Protein AF-A0A7R9Q799-F1 (afdb_monomer)

Foldseek 3Di:
DPPPPVPLLALLVLLLQLLCCVVPNDPVSNVVSLVSQLVSVHDHYPLLVVLCPPPVCVPPGSSVSSPVSNVPDDNDD

Nearest PDB structures (foldseek):
  8r0a-assembly1_N  TM=9.137E-01  e=2.208E-05  Homo sapiens
  8h6l-assembly1_4G  TM=9.075E-01  e=3.274E-05  Homo sapiens
  8r08-assembly1_N  TM=9.141E-01  e=4.338E-05  Homo sapiens
  8h6j-assembly1_4G  TM=9.052E-01  e=4.338E-05  Homo sapiens
  8y6o-assembly1_G  TM=9.039E-01  e=1.129E-04  Homo sapiens

Secondary structure (DSSP, 8-state):
-------TTBHHHHHHHHHHHHHHS-HHHHHHHHHHHHHH---B-HHHHHHHT-GGGTT--HHHHHHHHHHHSPPP-

pLDDT: mean 82.54, std 12.55, range [36.75, 90.94]

Mean predicted aligned error: 6.04 Å

Sequence (77 aa):
NRTLKIDPDFGDSWAYAYKFEVLHGSQEQQEDIKKRCCAVEPRHGDNWCRVSKDVSNWRLTTEEILERTANLLPIPT

Radius of gyration: 12.11 Å; Cα contacts (8 Å, |Δi|>4): 86; chains: 1; bounding box: 26×28×38 Å

Organism: NCBI:txid1979941

Solvent-accessible surface area (backbone atoms only — not comparable to full-atom values): 4414 Å² total; per-residue (Å²): 136,85,77,74,71,71,58,68,40,32,31,43,59,52,13,50,50,41,43,47,26,70,75,76,49,49,72,69,55,37,51,50,48,43,52,52,46,54,73,56,58,42,72,39,36,75,56,34,39,54,49,60,68,29,80,90,38,69,84,56,50,67,54,55,49,37,55,53,36,25,66,71,49,79,80,87,127

Structure (mmCIF, N/CA/C/O backbone):
data_AF-A0A7R9Q799-F1
#
_entry.id   AF-A0A7R9Q799-F1
#
loop_
_atom_site.group_PDB
_atom_site.id
_atom_site.type_symbol
_atom_site.label_atom_id
_atom_site.label_alt_id
_atom_site.label_comp_id
_atom_site.label_asym_id
_atom_site.label_entity_id
_atom_site.label_seq_id
_atom_site.pdbx_PDB_ins_code
_atom_site.Cartn_x
_atom_site.Cartn_y
_atom_site.Cartn_z
_atom_site.occupancy
_atom_site.B_iso_or_equiv
_atom_site.auth_seq_id
_atom_site.auth_comp_id
_atom_site.auth_asym_id
_atom_site.auth_atom_id
_atom_site.pdbx_PDB_model_num
ATOM 1 N N . ASN A 1 1 ? 13.723 -9.512 20.972 1.00 42.59 1 ASN A N 1
ATOM 2 C CA . ASN A 1 1 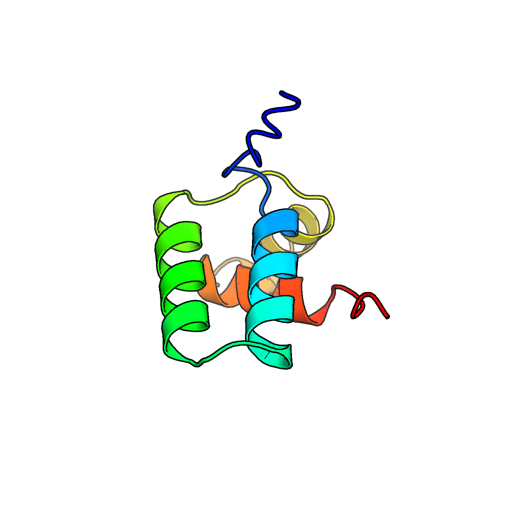? 13.313 -8.191 20.443 1.00 42.59 1 ASN A CA 1
ATOM 3 C C . ASN A 1 1 ? 13.731 -8.038 18.987 1.00 42.59 1 ASN A C 1
ATOM 5 O O . ASN A 1 1 ? 14.699 -7.350 18.695 1.00 42.59 1 ASN A O 1
ATOM 9 N N . ARG A 1 2 ? 13.031 -8.714 18.064 1.00 41.22 2 ARG A N 1
ATOM 10 C CA . ARG A 1 2 ? 13.180 -8.481 16.621 1.00 41.22 2 ARG A CA 1
ATOM 11 C C . ARG A 1 2 ? 12.266 -7.307 16.293 1.00 41.22 2 ARG A C 1
ATOM 13 O O . ARG A 1 2 ? 11.117 -7.506 15.921 1.00 41.22 2 ARG A O 1
ATOM 20 N N . THR A 1 3 ? 12.736 -6.091 16.554 1.00 36.75 3 THR A N 1
ATOM 21 C CA . THR A 1 3 ? 12.061 -4.875 16.103 1.00 36.75 3 THR A CA 1
ATOM 22 C C . THR A 1 3 ? 12.177 -4.871 14.586 1.00 36.75 3 THR A C 1
ATOM 24 O O . THR A 1 3 ? 13.121 -4.319 14.029 1.00 36.75 3 THR A O 1
ATOM 27 N N . LEU A 1 4 ? 11.265 -5.586 13.925 1.00 43.12 4 LEU A N 1
ATOM 28 C CA . LEU A 1 4 ? 10.944 -5.390 12.523 1.00 43.12 4 LEU A CA 1
ATOM 29 C C . LEU A 1 4 ? 10.449 -3.948 12.448 1.00 43.12 4 LEU A C 1
ATOM 31 O O . LEU A 1 4 ? 9.263 -3.679 12.613 1.00 43.12 4 LEU A O 1
ATOM 35 N N . LYS A 1 5 ? 11.381 -2.998 12.321 1.00 54.50 5 LYS A N 1
ATOM 36 C CA . LYS A 1 5 ? 11.059 -1.690 11.776 1.00 54.50 5 LYS A CA 1
ATOM 37 C C . LYS A 1 5 ? 10.516 -2.023 10.399 1.00 54.50 5 LYS A C 1
ATOM 39 O O . LYS A 1 5 ? 11.287 -2.375 9.516 1.00 54.50 5 LYS A O 1
ATOM 44 N N . ILE A 1 6 ? 9.194 -2.082 10.277 1.00 57.62 6 ILE A N 1
ATOM 45 C CA . ILE A 1 6 ? 8.550 -2.121 8.975 1.00 57.62 6 ILE A CA 1
ATOM 46 C C . ILE A 1 6 ? 9.066 -0.861 8.308 1.00 57.62 6 ILE A C 1
ATOM 48 O O . ILE A 1 6 ? 8.772 0.231 8.794 1.00 57.62 6 ILE A O 1
ATOM 52 N N . ASP A 1 7 ? 9.944 -1.024 7.319 1.00 67.06 7 ASP A N 1
ATOM 53 C CA . ASP A 1 7 ? 10.473 0.104 6.575 1.00 67.06 7 ASP A CA 1
ATOM 54 C C . ASP A 1 7 ? 9.263 0.841 6.017 1.00 67.06 7 ASP A C 1
ATOM 56 O O . ASP A 1 7 ? 8.528 0.278 5.200 1.00 67.06 7 ASP A O 1
ATOM 60 N N . PRO A 1 8 ? 8.990 2.062 6.499 1.00 73.69 8 PRO A N 1
ATOM 61 C CA . PRO A 1 8 ? 7.767 2.749 6.132 1.00 73.69 8 PRO A CA 1
ATOM 62 C C . PRO A 1 8 ? 7.851 3.189 4.656 1.00 73.69 8 PRO A C 1
ATOM 64 O O . PRO A 1 8 ? 6.837 3.504 4.048 1.00 73.69 8 PRO A O 1
ATOM 67 N N . ASP A 1 9 ? 9.039 3.116 4.048 1.00 81.25 9 ASP A N 1
ATOM 68 C CA . ASP A 1 9 ? 9.275 3.311 2.619 1.00 81.25 9 ASP A CA 1
ATOM 69 C C . ASP A 1 9 ? 8.880 2.08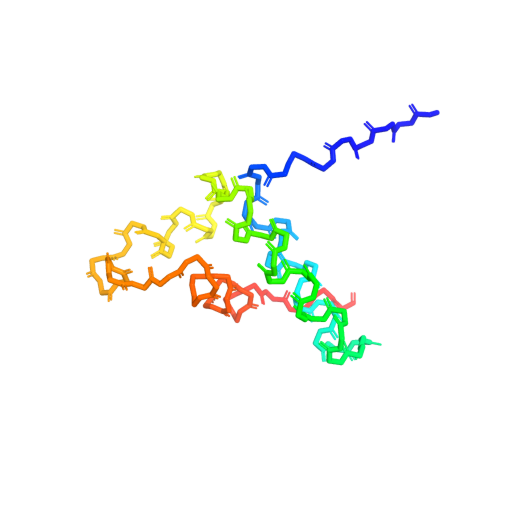8 1.755 1.00 81.25 9 ASP A C 1
ATOM 71 O O . ASP A 1 9 ? 8.792 2.183 0.531 1.00 81.25 9 ASP A O 1
ATOM 75 N N . PHE A 1 10 ? 8.615 0.925 2.362 1.00 85.06 10 PHE A N 1
ATOM 76 C CA . PHE A 1 10 ? 8.226 -0.287 1.639 1.00 85.06 10 PHE A CA 1
ATOM 77 C C . PHE A 1 10 ? 6.711 -0.309 1.369 1.00 85.06 10 PHE A C 1
ATOM 79 O O . PHE A 1 10 ? 5.907 -0.754 2.190 1.00 85.06 10 PHE A O 1
ATOM 86 N N . GLY A 1 11 ? 6.312 0.165 0.190 1.00 86.44 11 GLY A N 1
ATOM 87 C CA . GLY A 1 11 ? 4.927 0.302 -0.269 1.00 86.44 11 GLY A CA 1
ATOM 88 C C . GLY A 1 11 ? 4.146 -1.008 -0.328 1.00 86.44 11 GLY A C 1
ATOM 89 O O . GLY A 1 11 ? 2.948 -1.021 -0.049 1.00 86.44 11 GLY A O 1
ATOM 90 N N . ASP A 1 12 ? 4.818 -2.131 -0.588 1.00 87.06 12 ASP A N 1
ATOM 91 C CA . ASP A 1 12 ? 4.170 -3.448 -0.563 1.00 87.06 12 ASP A CA 1
ATOM 92 C C . ASP A 1 12 ? 3.656 -3.797 0.848 1.00 87.06 12 ASP A C 1
ATOM 94 O O . ASP A 1 12 ? 2.569 -4.358 0.976 1.00 87.06 12 ASP A O 1
ATOM 98 N N . SER A 1 13 ? 4.375 -3.414 1.916 1.00 87.56 13 SER A N 1
ATOM 99 C CA . SER A 1 13 ? 3.907 -3.614 3.301 1.00 87.56 13 SER A CA 1
ATOM 100 C C . SER A 1 13 ? 2.628 -2.831 3.578 1.00 87.56 13 SER A C 1
ATOM 102 O O . SER A 1 13 ? 1.702 -3.368 4.185 1.00 87.56 13 SER A O 1
ATOM 104 N N . TRP A 1 14 ? 2.552 -1.580 3.116 1.00 89.12 14 TRP A N 1
ATOM 105 C CA . TRP A 1 14 ? 1.342 -0.766 3.250 1.00 89.12 14 TRP A CA 1
ATOM 106 C C . TRP A 1 14 ? 0.175 -1.368 2.482 1.00 89.12 14 TRP A C 1
ATOM 108 O O . TRP A 1 14 ? -0.936 -1.403 3.001 1.00 89.12 14 TRP A O 1
ATOM 118 N N . ALA A 1 15 ? 0.417 -1.878 1.276 1.00 90.06 15 ALA A N 1
ATOM 119 C CA . ALA A 1 15 ? -0.612 -2.518 0.470 1.00 90.06 15 ALA A CA 1
ATOM 120 C C . ALA A 1 15 ? -1.153 -3.796 1.137 1.00 90.06 15 ALA A C 1
ATOM 122 O O . ALA A 1 15 ? -2.366 -4.002 1.154 1.00 90.06 15 ALA A O 1
ATOM 123 N N . TYR A 1 16 ? -0.289 -4.614 1.752 1.00 87.44 16 TYR A N 1
ATOM 124 C CA . TYR A 1 16 ? -0.721 -5.756 2.567 1.00 87.44 16 TYR A CA 1
ATOM 125 C C . TYR A 1 16 ? -1.515 -5.327 3.801 1.00 87.44 16 TYR A C 1
ATOM 127 O O . TYR A 1 16 ? -2.569 -5.902 4.065 1.00 87.44 16 TYR A O 1
ATOM 135 N N . ALA A 1 17 ? -1.042 -4.314 4.532 1.00 87.31 17 ALA A N 1
ATOM 136 C CA . ALA A 1 17 ? -1.740 -3.793 5.703 1.00 87.31 17 ALA A CA 1
ATOM 137 C C . ALA A 1 17 ? -3.122 -3.242 5.321 1.00 87.31 17 ALA A C 1
ATOM 139 O O . ALA A 1 17 ? -4.119 -3.612 5.928 1.00 87.31 17 ALA A O 1
ATOM 140 N N . TYR A 1 18 ? -3.205 -2.452 4.248 1.00 89.12 18 TYR A N 1
ATOM 141 C CA . TYR A 1 18 ? -4.467 -1.939 3.722 1.00 89.12 18 TYR A CA 1
ATOM 142 C C . TYR A 1 18 ? -5.417 -3.075 3.330 1.00 89.12 18 TYR A C 1
ATOM 144 O O . TYR A 1 18 ? -6.576 -3.079 3.732 1.00 89.12 18 TYR A O 1
ATOM 152 N N . LYS A 1 19 ? -4.925 -4.083 2.600 1.00 88.38 19 LYS A N 1
ATOM 153 C CA . LYS A 1 19 ? -5.727 -5.250 2.210 1.00 88.38 19 LYS A CA 1
ATOM 154 C C . LYS A 1 19 ? -6.240 -6.025 3.427 1.00 88.38 19 LYS A C 1
ATOM 156 O O . LYS A 1 19 ? -7.384 -6.468 3.428 1.00 88.38 19 LYS A O 1
ATOM 161 N N . PHE A 1 20 ? -5.414 -6.168 4.460 1.00 87.31 20 PHE A N 1
ATOM 162 C CA . PHE A 1 20 ? -5.797 -6.809 5.714 1.00 87.31 20 PHE A CA 1
ATOM 163 C C . PHE A 1 20 ? -6.907 -6.030 6.435 1.00 87.31 20 PHE A C 1
ATOM 165 O O . PHE A 1 20 ? -7.919 -6.620 6.801 1.00 87.31 20 PHE A O 1
ATOM 172 N N . GLU A 1 21 ? -6.773 -4.707 6.557 1.00 88.19 21 GL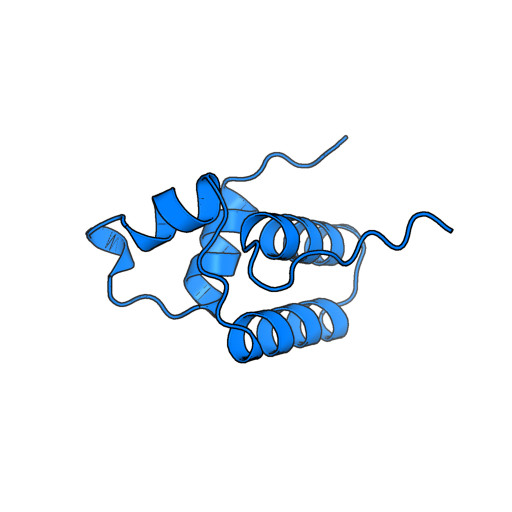U A N 1
ATOM 173 C CA . GLU A 1 21 ? -7.799 -3.835 7.149 1.00 88.19 21 GLU A CA 1
ATOM 174 C C . GLU A 1 21 ? -9.097 -3.796 6.321 1.00 88.19 21 GLU A C 1
ATOM 176 O O . GLU A 1 21 ? -10.181 -3.611 6.866 1.00 88.19 21 GLU A O 1
ATOM 181 N N . VAL A 1 22 ? -9.030 -4.009 5.004 1.00 87.06 22 VAL A N 1
ATOM 182 C CA . VAL A 1 22 ? -10.228 -4.155 4.156 1.00 87.06 22 VAL A CA 1
ATOM 183 C C . VAL A 1 22 ? -10.976 -5.462 4.436 1.00 87.06 22 VAL A C 1
ATOM 185 O O . VAL A 1 22 ? -12.201 -5.494 4.354 1.00 87.06 22 VAL A O 1
ATOM 188 N N . LEU A 1 23 ? -10.261 -6.536 4.773 1.00 85.25 23 LEU A N 1
ATOM 189 C CA . LEU A 1 23 ? -10.850 -7.858 5.016 1.00 85.25 23 LEU A CA 1
ATOM 190 C C . LEU A 1 23 ? -11.308 -8.061 6.463 1.00 85.25 23 LEU A C 1
ATOM 192 O O . LEU A 1 23 ? -12.312 -8.731 6.699 1.00 85.25 23 LEU A O 1
ATOM 196 N N . HIS A 1 24 ? -10.561 -7.516 7.420 1.00 84.56 24 HIS A N 1
ATOM 197 C CA . HIS A 1 24 ? -10.749 -7.765 8.851 1.00 84.56 24 HIS A CA 1
ATOM 198 C C . HIS A 1 24 ? -11.005 -6.499 9.673 1.00 84.56 24 HIS A C 1
ATOM 200 O O . HIS A 1 24 ? -11.441 -6.606 10.819 1.00 84.56 24 HIS A O 1
ATOM 206 N N . GLY A 1 25 ? -10.701 -5.325 9.123 1.00 80.44 25 GLY A N 1
ATOM 207 C CA . GLY A 1 25 ? -10.682 -4.058 9.845 1.00 80.44 25 GLY A CA 1
ATOM 208 C C . GLY A 1 25 ? -11.899 -3.172 9.596 1.00 80.44 25 GLY A C 1
ATOM 209 O O . GLY A 1 25 ? -12.819 -3.489 8.841 1.00 80.44 25 GLY A O 1
ATOM 210 N N . SER A 1 26 ? -11.887 -2.021 10.266 1.00 88.44 26 SER A N 1
ATOM 211 C CA . SER A 1 26 ? -12.906 -0.972 10.136 1.00 88.44 26 SER A CA 1
ATOM 212 C C . SER A 1 26 ? -12.484 0.097 9.123 1.00 88.44 26 SER A C 1
ATOM 214 O O . SER A 1 26 ? -11.294 0.308 8.893 1.00 88.44 26 SER A O 1
ATOM 216 N N . GLN A 1 27 ? -13.444 0.843 8.563 1.00 87.75 27 GLN A N 1
ATOM 217 C CA . GLN A 1 27 ? -13.151 1.957 7.641 1.00 87.75 27 GLN A CA 1
ATOM 218 C C . GLN A 1 27 ? -12.173 2.984 8.230 1.00 87.75 27 GLN A C 1
ATOM 220 O O . GLN A 1 27 ? -11.294 3.469 7.525 1.00 87.75 27 GLN A O 1
ATOM 225 N N . GLU A 1 28 ? -12.252 3.245 9.534 1.00 89.94 28 GLU A N 1
ATOM 226 C CA . GLU A 1 28 ? -11.364 4.193 10.213 1.00 89.94 28 GLU A CA 1
ATOM 227 C C . GLU A 1 28 ? -9.884 3.761 10.152 1.00 89.94 28 GLU A C 1
ATOM 229 O O . GLU A 1 28 ? -8.993 4.582 9.935 1.00 89.94 28 GLU A O 1
ATOM 234 N N . GLN A 1 29 ? -9.613 2.454 10.256 1.00 87.62 29 GLN A N 1
ATOM 235 C CA . GLN A 1 29 ? -8.259 1.903 10.135 1.00 87.62 29 GLN A CA 1
ATOM 236 C C . GLN A 1 29 ? -7.756 1.973 8.692 1.00 87.62 29 GLN A C 1
ATOM 238 O O . GLN A 1 29 ? -6.591 2.287 8.453 1.00 87.62 29 GLN A O 1
ATOM 243 N N . GLN A 1 30 ? -8.640 1.737 7.719 1.00 87.62 30 GLN A N 1
ATOM 244 C CA . GLN A 1 30 ? -8.319 1.887 6.300 1.00 87.62 30 GLN A CA 1
ATOM 245 C C . GLN A 1 30 ? -7.902 3.329 5.980 1.00 87.62 30 GLN A C 1
ATOM 247 O O . GLN A 1 30 ? -6.910 3.543 5.283 1.00 87.62 30 GLN A O 1
ATOM 252 N N . GLU A 1 31 ? -8.620 4.318 6.516 1.00 90.12 31 GLU A N 1
ATOM 253 C CA . GLU A 1 31 ? -8.279 5.734 6.359 1.00 90.12 31 GLU A CA 1
ATOM 254 C C . GLU A 1 31 ? -6.969 6.113 7.062 1.00 90.12 31 GLU A C 1
ATOM 256 O O . GLU A 1 31 ? -6.171 6.865 6.501 1.00 90.12 31 GLU A O 1
ATOM 261 N N . ASP A 1 32 ? -6.709 5.592 8.265 1.00 90.31 32 ASP A N 1
ATOM 262 C CA . ASP A 1 32 ? -5.438 5.811 8.969 1.00 90.31 32 ASP A CA 1
ATOM 263 C C . ASP A 1 32 ? -4.250 5.237 8.178 1.00 90.31 32 ASP A C 1
ATOM 265 O O . ASP A 1 32 ? -3.251 5.933 7.979 1.00 90.31 32 ASP A O 1
ATOM 269 N N . ILE A 1 33 ? -4.382 4.024 7.628 1.00 88.31 33 ILE A N 1
ATOM 270 C CA . ILE A 1 33 ? -3.379 3.419 6.740 1.00 88.31 33 ILE A CA 1
ATOM 271 C C . ILE A 1 33 ? -3.134 4.302 5.510 1.00 88.31 33 ILE A C 1
ATOM 273 O O . ILE A 1 33 ? -1.976 4.570 5.187 1.00 88.31 33 ILE A O 1
ATOM 277 N N . LYS A 1 34 ? -4.193 4.790 4.843 1.00 89.50 34 LYS A N 1
ATOM 278 C CA . LYS A 1 34 ? -4.066 5.690 3.681 1.00 89.50 34 LYS A CA 1
ATOM 279 C C . LYS A 1 34 ? -3.323 6.975 4.046 1.00 89.50 34 LYS A C 1
ATOM 281 O O . LYS A 1 34 ?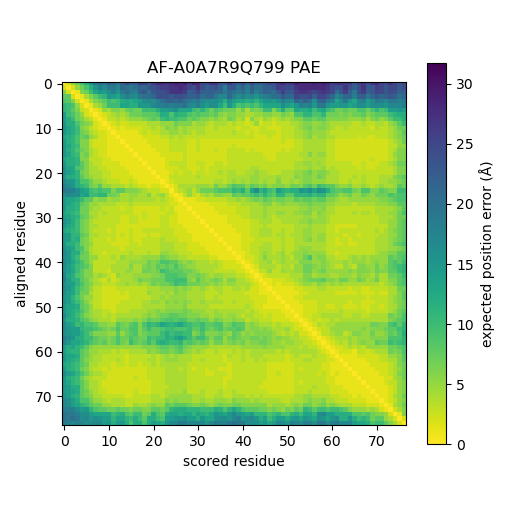 -2.354 7.330 3.376 1.00 89.50 34 LYS A O 1
ATOM 286 N N . LYS A 1 35 ? -3.703 7.625 5.151 1.00 90.31 35 LYS A N 1
ATOM 287 C CA . LYS A 1 35 ? -3.046 8.847 5.646 1.00 90.31 35 LYS A CA 1
ATOM 288 C C . LYS A 1 35 ? -1.572 8.617 5.958 1.00 90.31 35 LYS A C 1
ATOM 290 O O . LYS A 1 35 ? -0.734 9.419 5.554 1.00 90.31 35 LYS A O 1
ATOM 295 N N . ARG A 1 36 ? -1.236 7.521 6.643 1.00 88.38 36 ARG A N 1
ATOM 296 C CA . ARG A 1 36 ? 0.159 7.181 6.962 1.00 88.38 36 ARG A CA 1
ATOM 297 C C . ARG A 1 36 ? 0.964 6.856 5.711 1.00 88.38 36 ARG A C 1
ATOM 299 O O . ARG A 1 36 ? 2.074 7.353 5.573 1.00 88.38 36 ARG A O 1
ATOM 306 N N . CYS A 1 37 ? 0.399 6.084 4.788 1.00 87.75 37 CYS A N 1
ATOM 307 C CA . CYS A 1 37 ? 1.036 5.781 3.512 1.00 87.75 37 CYS A CA 1
ATOM 308 C C . CYS A 1 37 ? 1.311 7.064 2.710 1.00 87.75 37 CYS A C 1
ATOM 310 O O . CYS A 1 37 ? 2.426 7.265 2.235 1.00 87.75 37 CYS A O 1
ATOM 312 N N . CYS A 1 38 ? 0.344 7.983 2.645 1.00 88.00 38 CYS A N 1
ATOM 313 C CA . CYS A 1 38 ? 0.515 9.281 1.995 1.00 88.00 38 CYS A CA 1
ATOM 314 C C . CYS A 1 38 ? 1.554 10.170 2.697 1.00 88.00 38 CYS A C 1
ATOM 316 O O . CYS A 1 38 ? 2.266 10.906 2.025 1.00 88.00 38 CYS A O 1
ATOM 318 N N . ALA A 1 39 ? 1.657 10.110 4.027 1.00 87.81 39 ALA A N 1
ATOM 319 C CA . ALA A 1 39 ? 2.629 10.895 4.786 1.00 87.81 39 ALA A CA 1
ATOM 320 C C . ALA A 1 39 ? 4.072 10.398 4.617 1.00 87.81 39 ALA A C 1
ATOM 322 O O . ALA A 1 39 ? 5.007 11.184 4.753 1.00 87.81 39 ALA A O 1
ATOM 323 N N . VAL A 1 40 ? 4.258 9.099 4.365 1.00 86.50 40 VAL A N 1
ATOM 324 C CA . VAL A 1 40 ? 5.589 8.512 4.170 1.00 86.50 40 VAL A CA 1
ATOM 325 C C . VAL A 1 40 ? 6.015 8.517 2.701 1.00 86.50 40 VAL A C 1
ATOM 327 O O . VAL A 1 40 ? 7.210 8.558 2.429 1.00 86.50 40 VAL A O 1
ATOM 330 N N . GLU A 1 41 ? 5.061 8.495 1.766 1.00 84.44 41 GLU A N 1
ATOM 331 C CA . GLU A 1 41 ? 5.314 8.415 0.321 1.00 84.44 41 GLU A CA 1
ATOM 332 C C . GLU A 1 41 ? 6.268 7.261 -0.049 1.00 84.44 41 GLU A C 1
ATOM 334 O O . GLU A 1 41 ? 7.385 7.504 -0.515 1.00 84.44 41 GLU A O 1
ATOM 339 N N . PRO A 1 42 ? 5.863 5.991 0.158 1.00 85.06 42 PRO A N 1
ATOM 340 C CA . PRO A 1 42 ? 6.746 4.853 -0.061 1.00 85.06 42 PRO A CA 1
ATOM 341 C C . PRO A 1 42 ? 7.252 4.793 -1.504 1.00 85.06 42 PRO A C 1
A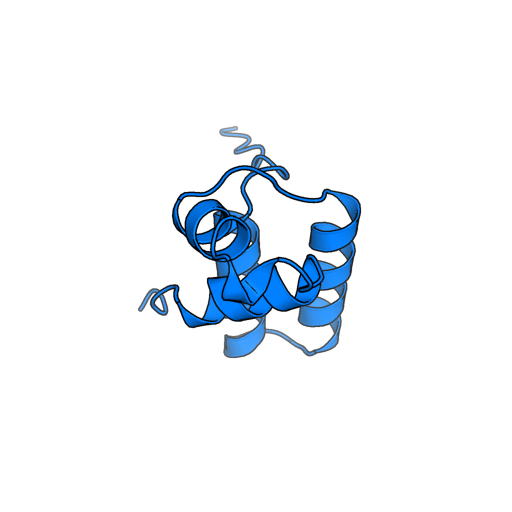TOM 343 O O . PRO A 1 42 ? 6.514 5.049 -2.460 1.00 85.06 42 PRO A O 1
ATOM 346 N N . ARG A 1 43 ? 8.529 4.438 -1.672 1.00 82.12 43 ARG A N 1
ATOM 347 C CA . ARG A 1 43 ? 9.185 4.348 -2.987 1.00 82.12 43 ARG A CA 1
ATOM 348 C C . ARG A 1 43 ? 9.696 2.950 -3.296 1.00 82.12 43 ARG A C 1
ATOM 350 O O . ARG A 1 43 ? 9.960 2.647 -4.461 1.00 82.12 43 ARG A O 1
ATOM 357 N N . HIS A 1 44 ? 9.816 2.099 -2.283 1.00 82.94 44 HIS A N 1
ATOM 358 C CA . HIS A 1 44 ? 10.256 0.717 -2.423 1.00 82.94 44 HIS A CA 1
ATOM 359 C C . HIS A 1 44 ? 9.076 -0.260 -2.422 1.00 82.94 44 HIS A C 1
ATOM 361 O O . HIS A 1 44 ? 7.988 0.045 -1.948 1.00 82.94 44 HIS A O 1
ATOM 367 N N . GLY A 1 45 ? 9.299 -1.460 -2.951 1.00 82.94 45 GLY A N 1
ATOM 368 C CA . GLY A 1 45 ? 8.270 -2.485 -3.142 1.00 82.94 45 GLY A CA 1
ATOM 369 C C . GLY A 1 45 ? 8.249 -2.941 -4.591 1.00 82.94 45 GLY A C 1
ATOM 370 O O . GLY A 1 45 ? 8.317 -2.118 -5.499 1.00 82.94 45 GLY A O 1
ATOM 371 N N . ASP A 1 46 ? 8.199 -4.245 -4.815 1.00 86.62 46 ASP A N 1
ATOM 372 C CA . ASP A 1 46 ? 8.226 -4.818 -6.159 1.00 86.62 46 ASP A CA 1
ATOM 373 C C . ASP A 1 46 ? 6.917 -4.494 -6.890 1.00 86.62 46 ASP A C 1
ATOM 375 O O . ASP A 1 46 ? 6.916 -3.943 -7.995 1.00 86.62 46 ASP A O 1
ATOM 379 N N . ASN A 1 47 ? 5.784 -4.702 -6.209 1.00 89.56 47 ASN A N 1
ATOM 380 C CA . ASN A 1 47 ? 4.470 -4.383 -6.760 1.00 89.56 47 ASN A CA 1
ATOM 381 C C . ASN A 1 47 ? 4.232 -2.876 -6.769 1.00 89.56 47 ASN A C 1
ATOM 383 O O . ASN A 1 47 ? 3.765 -2.346 -7.777 1.00 89.56 47 ASN A O 1
ATOM 387 N N . TRP A 1 48 ? 4.609 -2.182 -5.696 1.00 90.19 48 TRP A N 1
ATOM 388 C CA . TRP A 1 48 ? 4.519 -0.728 -5.621 1.00 90.19 48 TRP A CA 1
ATOM 389 C C . TRP A 1 48 ? 5.284 -0.047 -6.758 1.00 90.19 48 TRP A C 1
ATOM 391 O O . TRP A 1 48 ? 4.737 0.793 -7.471 1.00 90.19 48 TRP A O 1
ATOM 401 N N . CYS A 1 49 ? 6.536 -0.448 -6.990 1.00 89.62 49 CYS A N 1
ATOM 402 C CA . CYS A 1 49 ? 7.356 0.096 -8.064 1.00 89.62 49 CYS A CA 1
ATOM 403 C C . CYS A 1 49 ? 6.772 -0.249 -9.438 1.00 89.62 49 CYS A C 1
ATOM 405 O O . CYS A 1 49 ? 6.777 0.601 -10.328 1.00 89.62 49 CYS A O 1
ATOM 407 N N . ARG A 1 50 ? 6.212 -1.454 -9.606 1.00 89.88 50 ARG A N 1
ATOM 408 C CA . ARG A 1 50 ? 5.522 -1.862 -10.837 1.00 89.88 50 ARG A CA 1
ATOM 409 C C . ARG A 1 50 ? 4.300 -0.992 -11.133 1.00 89.88 50 ARG A C 1
ATOM 411 O O . ARG A 1 50 ? 4.135 -0.574 -12.271 1.00 89.88 50 ARG A O 1
ATOM 418 N N . VAL A 1 51 ? 3.473 -0.694 -10.128 1.00 89.94 51 VAL A N 1
ATOM 419 C CA . VAL A 1 51 ? 2.295 0.180 -10.271 1.00 89.94 51 VAL A CA 1
ATOM 420 C C . VAL A 1 51 ? 2.720 1.627 -10.495 1.00 89.94 51 VAL A C 1
ATOM 422 O O . VAL A 1 51 ? 2.209 2.264 -11.409 1.00 89.94 51 VAL A O 1
ATOM 425 N N . SER A 1 52 ? 3.667 2.134 -9.705 1.00 85.56 52 SER A N 1
ATOM 426 C CA . SER A 1 52 ? 4.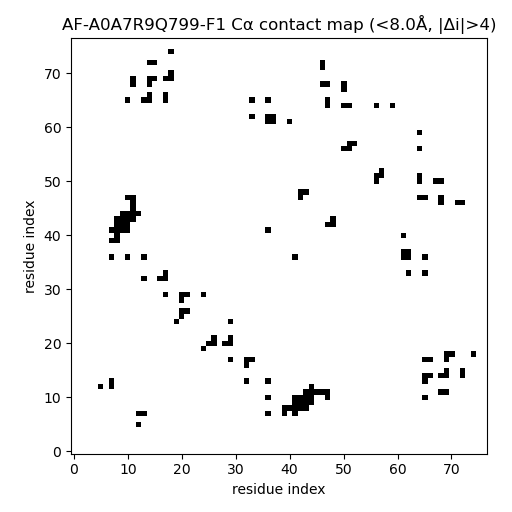136 3.523 -9.763 1.00 85.56 52 SER A CA 1
ATOM 427 C C . SER A 1 52 ? 4.855 3.858 -11.076 1.00 85.56 52 SER A C 1
ATOM 429 O O . SER A 1 52 ? 4.683 4.953 -11.606 1.00 85.56 52 SER A O 1
ATOM 431 N N . LYS A 1 53 ? 5.629 2.920 -11.639 1.00 86.81 53 LYS A N 1
ATOM 432 C CA . LYS A 1 53 ? 6.318 3.099 -12.930 1.00 86.81 53 LYS A CA 1
ATOM 433 C C . LYS A 1 53 ? 5.435 2.833 -14.147 1.00 86.81 53 LYS A C 1
ATOM 435 O O . LYS A 1 53 ? 5.892 3.042 -15.271 1.00 86.81 53 LYS A O 1
ATOM 440 N N . ASP A 1 54 ? 4.208 2.356 -13.960 1.00 88.56 54 ASP A N 1
ATOM 441 C CA . ASP A 1 54 ? 3.294 2.153 -15.077 1.00 88.56 54 ASP A CA 1
ATOM 442 C C . ASP A 1 54 ? 2.873 3.511 -15.653 1.00 88.56 54 ASP A C 1
ATOM 444 O O . ASP A 1 54 ? 2.390 4.392 -14.938 1.00 88.56 54 ASP A O 1
ATOM 448 N 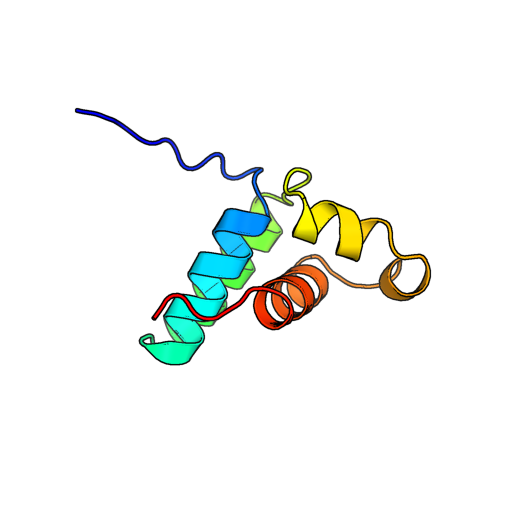N . VAL A 1 55 ? 3.039 3.682 -16.965 1.00 85.38 55 VAL A N 1
ATOM 449 C CA . VAL A 1 55 ? 2.718 4.940 -17.657 1.00 85.38 55 VAL A CA 1
ATOM 450 C C . VAL A 1 55 ? 1.234 5.277 -17.544 1.00 85.38 55 VAL A C 1
ATOM 452 O O . VAL A 1 55 ? 0.882 6.445 -17.616 1.00 85.38 55 VAL A O 1
ATOM 455 N N . SER A 1 56 ? 0.352 4.304 -17.315 1.00 86.44 56 SER A N 1
ATOM 456 C CA . SER A 1 56 ? -1.077 4.562 -17.092 1.00 86.44 56 SER A CA 1
ATOM 457 C C . SER A 1 56 ? -1.347 5.181 -15.719 1.00 86.44 56 SER A C 1
ATOM 459 O O . SER A 1 56 ? -2.354 5.862 -15.538 1.00 86.44 56 SER A O 1
ATOM 461 N N . ASN A 1 57 ? -0.436 4.977 -14.764 1.00 84.56 57 ASN A N 1
ATOM 462 C CA . ASN A 1 57 ? -0.587 5.366 -13.365 1.00 84.56 57 ASN A CA 1
ATOM 463 C C . ASN A 1 57 ? 0.173 6.655 -13.005 1.00 84.56 57 ASN A C 1
ATOM 465 O O . ASN A 1 57 ? 0.145 7.080 -11.855 1.00 84.56 57 ASN A O 1
ATOM 469 N N . TRP A 1 58 ? 0.819 7.316 -13.973 1.00 81.19 58 TRP A N 1
ATOM 470 C CA . TRP A 1 58 ? 1.688 8.484 -13.748 1.00 81.19 58 TRP A CA 1
ATOM 471 C C . TRP A 1 58 ? 1.009 9.705 -13.098 1.00 81.19 58 TRP A C 1
ATOM 473 O O . TRP A 1 58 ? 1.696 10.589 -12.590 1.00 81.19 58 TRP A O 1
ATOM 483 N N . ARG A 1 59 ? -0.327 9.783 -13.154 1.00 83.94 59 ARG A N 1
ATOM 484 C CA . ARG A 1 59 ? -1.151 10.840 -12.535 1.00 83.94 59 ARG A CA 1
ATOM 485 C C . ARG A 1 59 ? -1.866 10.399 -11.260 1.00 83.94 59 ARG A C 1
ATOM 487 O O . ARG A 1 59 ? -2.590 11.211 -10.692 1.00 83.94 59 ARG A O 1
ATOM 494 N N . LEU A 1 60 ? -1.714 9.142 -10.850 1.00 86.06 60 LEU A N 1
ATOM 495 C CA . LEU A 1 60 ? -2.388 8.624 -9.665 1.00 86.06 60 LEU A CA 1
ATOM 496 C C . LEU A 1 60 ? -1.715 9.144 -8.398 1.00 86.06 60 LEU A C 1
ATOM 498 O O . LEU A 1 60 ? -0.495 9.316 -8.346 1.00 86.06 60 LEU A O 1
ATOM 502 N N . THR A 1 61 ? -2.522 9.377 -7.369 1.00 88.31 61 THR A N 1
ATOM 503 C CA . THR A 1 61 ? -2.016 9.731 -6.041 1.00 88.31 61 THR A CA 1
ATOM 504 C C . THR A 1 61 ? -1.452 8.502 -5.328 1.00 88.31 61 THR A C 1
ATOM 506 O O . THR A 1 61 ? -1.743 7.359 -5.685 1.00 88.31 61 THR A O 1
ATOM 509 N N . THR A 1 62 ? -0.666 8.725 -4.272 1.00 87.75 62 THR A N 1
ATOM 510 C CA . THR A 1 62 ? -0.137 7.658 -3.405 1.00 87.75 62 THR A CA 1
ATOM 511 C C . THR A 1 62 ? -1.249 6.745 -2.876 1.00 87.75 62 THR A C 1
ATOM 513 O O . THR A 1 62 ? -1.065 5.534 -2.796 1.00 87.75 62 THR A O 1
ATOM 516 N N . GLU A 1 63 ? -2.427 7.301 -2.580 1.00 89.06 63 GLU A N 1
ATOM 517 C CA . GLU A 1 63 ? -3.604 6.545 -2.138 1.00 89.06 63 GLU A CA 1
ATOM 518 C C . GLU A 1 63 ? -4.146 5.623 -3.238 1.00 89.06 63 GLU A C 1
ATOM 520 O O . GLU A 1 63 ? -4.385 4.442 -2.996 1.00 89.06 63 GLU A O 1
ATOM 525 N N . GLU A 1 64 ? -4.267 6.117 -4.472 1.00 89.56 64 GLU A N 1
ATOM 526 C CA . GLU A 1 64 ? -4.723 5.297 -5.597 1.00 89.56 64 GLU A CA 1
ATOM 527 C C . GLU A 1 64 ? -3.705 4.209 -5.965 1.00 89.56 64 GLU A C 1
ATOM 529 O O . GLU A 1 64 ? -4.080 3.070 -6.260 1.00 89.56 64 GLU A O 1
ATOM 534 N N . ILE A 1 65 ? -2.406 4.528 -5.913 1.00 89.94 65 ILE A N 1
ATOM 535 C CA . ILE A 1 65 ? -1.323 3.553 -6.108 1.00 89.94 65 ILE A CA 1
ATOM 536 C C . ILE A 1 65 ? -1.401 2.466 -5.032 1.00 89.94 65 ILE A C 1
ATOM 538 O O . ILE A 1 65 ? -1.274 1.282 -5.357 1.00 89.94 65 ILE A O 1
ATOM 542 N N . LEU A 1 66 ? -1.667 2.835 -3.776 1.00 89.50 66 LEU A N 1
ATOM 543 C CA . LEU A 1 66 ? -1.863 1.894 -2.676 1.00 89.50 66 LEU A CA 1
ATOM 544 C C . LEU A 1 66 ? -3.049 0.966 -2.935 1.00 89.50 66 LEU A C 1
ATOM 546 O O . LEU A 1 66 ? -2.898 -0.250 -2.828 1.00 89.50 66 LEU A O 1
ATOM 550 N N . GLU A 1 67 ? -4.202 1.505 -3.330 1.00 89.81 67 GLU A N 1
ATOM 551 C CA . GLU A 1 67 ? -5.401 0.712 -3.627 1.00 89.81 67 GLU A CA 1
ATOM 552 C C . GLU A 1 67 ? -5.184 -0.243 -4.807 1.00 89.81 67 GLU A C 1
ATOM 554 O O . GLU A 1 67 ? -5.601 -1.406 -4.766 1.00 89.81 67 GLU A O 1
ATOM 559 N N . ARG A 1 68 ? -4.479 0.204 -5.852 1.00 90.62 68 ARG A N 1
ATOM 560 C CA . ARG A 1 68 ? -4.094 -0.651 -6.985 1.00 90.62 68 ARG A CA 1
ATOM 561 C C . ARG A 1 68 ? -3.137 -1.756 -6.562 1.00 90.62 68 ARG A C 1
ATOM 563 O O . ARG A 1 68 ? -3.341 -2.913 -6.924 1.00 90.62 68 ARG A O 1
ATOM 570 N N . THR A 1 69 ? -2.117 -1.411 -5.784 1.00 90.94 69 THR A N 1
ATOM 571 C CA . THR A 1 69 ? -1.124 -2.370 -5.291 1.00 90.94 69 THR A CA 1
ATOM 572 C C . THR A 1 69 ? -1.793 -3.404 -4.385 1.00 90.94 69 THR A C 1
ATOM 574 O O . THR A 1 69 ? -1.608 -4.601 -4.580 1.00 90.94 69 THR A O 1
ATOM 577 N N . ALA A 1 70 ? -2.666 -2.978 -3.470 1.00 90.62 70 ALA A N 1
ATOM 578 C CA . ALA A 1 70 ? -3.421 -3.864 -2.586 1.00 90.62 70 ALA A CA 1
ATOM 579 C C . ALA A 1 70 ? -4.366 -4.807 -3.348 1.00 90.62 70 ALA A C 1
ATOM 581 O O . ALA A 1 70 ? -4.546 -5.960 -2.949 1.00 90.62 70 ALA A O 1
ATOM 582 N N . ASN A 1 71 ? -4.953 -4.355 -4.460 1.00 88.19 71 ASN A N 1
ATOM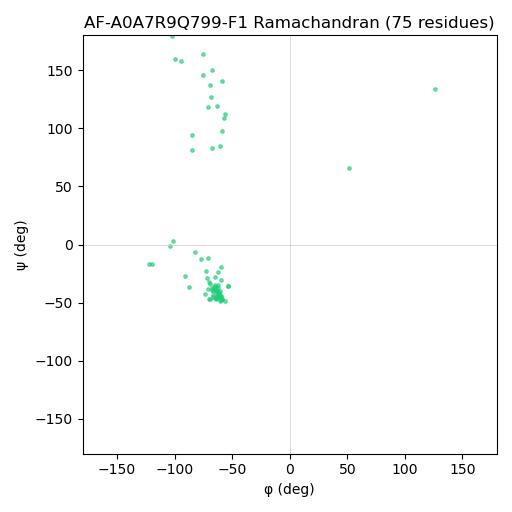 583 C CA . ASN A 1 71 ? -5.746 -5.215 -5.341 1.00 88.19 71 ASN A CA 1
ATOM 584 C C . ASN A 1 71 ? -4.896 -6.269 -6.063 1.00 88.19 71 ASN A C 1
ATOM 586 O O . ASN A 1 71 ? -5.350 -7.400 -6.222 1.00 88.19 71 ASN A O 1
ATOM 590 N N . LEU A 1 72 ? -3.672 -5.923 -6.470 1.00 87.06 72 LEU A N 1
ATOM 591 C CA . LEU A 1 72 ? -2.748 -6.850 -7.132 1.00 87.06 72 LEU A CA 1
ATOM 592 C C . LEU A 1 72 ? -2.208 -7.934 -6.197 1.00 87.06 72 LEU A C 1
ATOM 594 O O . LEU A 1 72 ? -1.923 -9.042 -6.651 1.00 87.06 72 LEU A O 1
ATOM 598 N N . LEU A 1 73 ? -2.042 -7.621 -4.913 1.00 84.94 73 LEU A N 1
ATOM 599 C CA . LEU A 1 73 ? -1.522 -8.579 -3.946 1.00 84.94 73 LEU A CA 1
ATOM 600 C C . LEU A 1 73 ? -2.544 -9.695 -3.681 1.00 84.94 73 LEU A C 1
ATOM 602 O O . LEU A 1 73 ? -3.729 -9.408 -3.520 1.00 84.94 73 LEU A O 1
ATOM 606 N N . PRO A 1 74 ? -2.135 -10.969 -3.601 1.00 78.12 74 PRO A N 1
ATOM 607 C CA . PRO A 1 74 ? -3.031 -12.042 -3.190 1.00 78.12 74 PRO A CA 1
ATOM 608 C C . PRO A 1 74 ? -3.422 -11.880 -1.716 1.00 78.12 74 PRO A C 1
ATOM 610 O O . PRO A 1 74 ? -2.667 -11.337 -0.909 1.00 78.12 74 PRO A O 1
ATOM 613 N N . ILE A 1 75 ? -4.622 -12.340 -1.360 1.00 68.75 75 ILE A N 1
ATOM 614 C CA . ILE 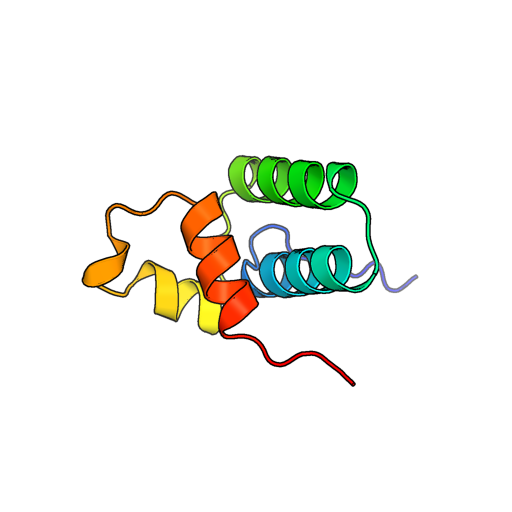A 1 75 ? -5.050 -12.408 0.039 1.00 68.75 75 ILE A CA 1
ATOM 615 C C . ILE A 1 75 ? -4.240 -13.538 0.692 1.00 68.75 75 ILE A C 1
ATOM 617 O O . ILE A 1 75 ? -4.354 -14.672 0.220 1.00 68.75 75 ILE A O 1
ATOM 621 N N . PRO A 1 76 ? -3.412 -13.282 1.720 1.00 60.16 76 PRO A N 1
ATOM 622 C CA . PRO A 1 76 ? -2.806 -14.376 2.466 1.00 60.16 76 PRO A CA 1
ATOM 623 C C . PRO A 1 76 ? -3.936 -15.166 3.143 1.00 60.16 76 PRO A C 1
ATOM 625 O O . PRO A 1 76 ? -4.733 -14.587 3.879 1.00 60.16 76 PRO A O 1
ATOM 628 N N . THR A 1 77 ? -4.054 -16.449 2.793 1.00 53.75 77 THR A N 1
ATOM 629 C CA . THR A 1 77 ? -5.039 -17.391 3.358 1.00 53.75 77 THR A CA 1
ATOM 630 C C . THR A 1 77 ? -4.534 -17.959 4.675 1.00 53.75 77 THR A C 1
ATOM 632 O O . THR A 1 77 ? -3.304 -18.184 4.768 1.00 53.75 77 THR A O 1
#